Protein AF-A0A8S2VNY9-F1 (afdb_monomer)

Structure (mmCIF, N/CA/C/O backbone):
data_AF-A0A8S2VNY9-F1
#
_entry.id   AF-A0A8S2VNY9-F1
#
loop_
_atom_site.group_PDB
_atom_site.id
_atom_site.type_symbol
_atom_site.label_atom_id
_atom_site.label_alt_id
_atom_site.label_comp_id
_atom_site.label_asym_id
_atom_site.label_entity_id
_atom_site.label_seq_id
_atom_site.pdbx_PDB_ins_code
_atom_site.Cartn_x
_atom_site.Cartn_y
_atom_site.Cartn_z
_atom_site.occupancy
_atom_site.B_iso_or_equiv
_atom_site.auth_seq_id
_atom_site.auth_comp_id
_atom_site.auth_asym_id
_atom_site.auth_atom_id
_atom_site.pdbx_PDB_model_num
ATOM 1 N N . PRO A 1 1 ? -8.622 -0.638 -1.109 1.00 64.44 1 PRO A N 1
ATOM 2 C CA . PRO A 1 1 ? -8.335 -1.611 -2.197 1.00 64.44 1 PRO A CA 1
ATOM 3 C C . PRO A 1 1 ? -8.767 -3.043 -1.826 1.00 64.44 1 PRO A C 1
ATOM 5 O O . PRO A 1 1 ? -8.797 -3.365 -0.637 1.00 64.44 1 PRO A O 1
ATOM 8 N N . GLU A 1 2 ? -9.100 -3.885 -2.811 1.00 77.38 2 GLU A N 1
ATOM 9 C CA . GLU A 1 2 ? -9.339 -5.332 -2.634 1.00 77.38 2 GLU A CA 1
ATOM 10 C C . GLU A 1 2 ? -8.018 -6.109 -2.469 1.00 77.38 2 GLU A C 1
ATOM 12 O O . GLU A 1 2 ? -6.953 -5.607 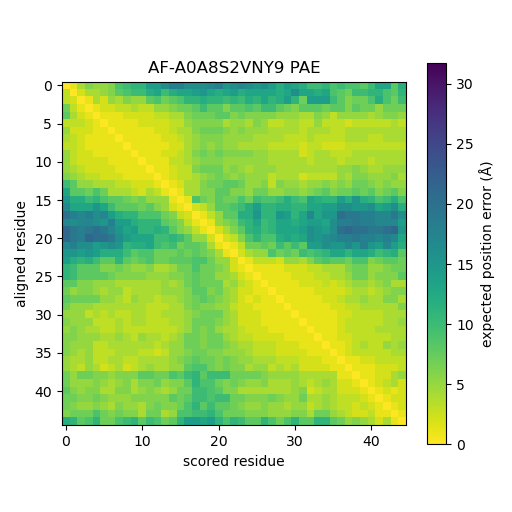-2.830 1.00 77.38 2 GLU A O 1
ATOM 17 N N . GLY A 1 3 ? -8.069 -7.322 -1.906 1.00 74.88 3 GLY A N 1
ATOM 18 C CA . GLY A 1 3 ? -6.896 -8.049 -1.389 1.00 74.88 3 GLY A CA 1
ATOM 19 C C . GLY A 1 3 ? -5.718 -8.198 -2.363 1.00 74.88 3 GLY A C 1
ATOM 20 O O . GLY A 1 3 ? -4.579 -7.953 -1.975 1.00 74.88 3 GLY A O 1
ATOM 21 N N . ARG A 1 4 ? -5.976 -8.509 -3.642 1.00 82.88 4 ARG A N 1
ATOM 22 C CA . ARG A 1 4 ? -4.918 -8.643 -4.665 1.00 82.88 4 ARG A CA 1
ATOM 23 C C . ARG A 1 4 ? -4.193 -7.319 -4.932 1.00 82.88 4 ARG A C 1
ATOM 25 O O . ARG A 1 4 ? -2.972 -7.289 -4.998 1.00 82.88 4 ARG A O 1
ATOM 32 N N . ILE A 1 5 ? -4.939 -6.215 -4.986 1.00 83.69 5 ILE A N 1
ATOM 33 C CA . ILE A 1 5 ? -4.387 -4.875 -5.227 1.00 83.69 5 ILE A CA 1
ATOM 34 C C . ILE A 1 5 ? -3.491 -4.440 -4.057 1.00 83.69 5 ILE A C 1
ATOM 36 O O . ILE A 1 5 ? -2.480 -3.778 -4.269 1.00 83.69 5 ILE A O 1
ATOM 40 N N . ARG A 1 6 ? -3.821 -4.830 -2.816 1.00 85.62 6 ARG A N 1
ATOM 41 C CA . ARG A 1 6 ? -2.976 -4.541 -1.640 1.00 85.62 6 ARG A CA 1
ATOM 42 C C . ARG A 1 6 ? -1.622 -5.240 -1.738 1.00 85.62 6 ARG A C 1
ATOM 44 O O . ARG A 1 6 ? -0.602 -4.596 -1.51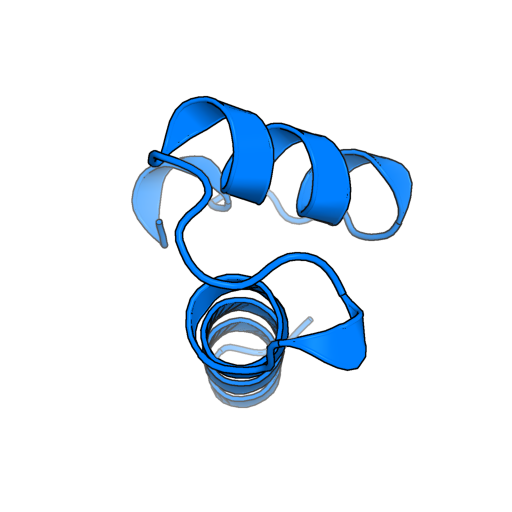6 1.00 85.62 6 ARG A O 1
ATOM 51 N N . ALA A 1 7 ? -1.620 -6.521 -2.113 1.00 83.06 7 ALA A N 1
ATOM 52 C CA . ALA A 1 7 ? -0.398 -7.304 -2.281 1.00 83.06 7 ALA A CA 1
ATOM 53 C C . ALA A 1 7 ? 0.515 -6.716 -3.369 1.00 83.06 7 ALA A C 1
ATOM 55 O O . ALA A 1 7 ? 1.721 -6.595 -3.159 1.00 83.06 7 ALA A O 1
ATOM 56 N N . ASP A 1 8 ? -0.060 -6.272 -4.489 1.00 85.19 8 ASP A N 1
ATOM 57 C CA . ASP A 1 8 ? 0.707 -5.642 -5.567 1.00 85.19 8 ASP A CA 1
ATOM 58 C C . ASP A 1 8 ? 1.310 -4.296 -5.131 1.00 85.19 8 ASP A C 1
ATOM 60 O O . ASP A 1 8 ? 2.484 -4.031 -5.398 1.00 85.19 8 ASP A O 1
ATOM 64 N N . ILE A 1 9 ? 0.556 -3.467 -4.395 1.00 83.81 9 ILE A N 1
ATOM 65 C CA . ILE A 1 9 ? 1.066 -2.206 -3.827 1.00 83.81 9 ILE A CA 1
ATOM 66 C C . ILE A 1 9 ? 2.239 -2.479 -2.876 1.00 83.81 9 ILE A C 1
ATOM 68 O O . ILE A 1 9 ? 3.274 -1.820 -2.980 1.00 83.81 9 ILE A O 1
ATOM 72 N N . LEU A 1 10 ? 2.108 -3.460 -1.980 1.00 79.12 10 LEU A N 1
ATOM 73 C CA . LEU A 1 10 ? 3.168 -3.836 -1.039 1.00 79.12 10 LEU A CA 1
ATOM 74 C C . LEU A 1 10 ? 4.431 -4.291 -1.772 1.00 79.12 10 LEU A C 1
ATOM 76 O O . LEU A 1 10 ? 5.522 -3.787 -1.502 1.00 79.12 10 LEU A O 1
ATOM 80 N N . LYS A 1 11 ? 4.267 -5.179 -2.756 1.00 80.38 11 LYS A N 1
ATOM 81 C CA . LYS A 1 11 ? 5.366 -5.706 -3.563 1.00 80.38 11 LYS A CA 1
ATOM 82 C C . LYS A 1 11 ? 6.103 -4.602 -4.317 1.00 80.38 11 LYS A C 1
ATOM 84 O O . LYS A 1 11 ? 7.326 -4.555 -4.291 1.00 80.38 11 LYS A O 1
ATOM 89 N N . ILE A 1 12 ? 5.385 -3.667 -4.938 1.00 82.25 12 ILE A N 1
ATOM 90 C CA . ILE A 1 12 ? 6.002 -2.554 -5.677 1.00 82.25 12 ILE A CA 1
ATOM 91 C C . ILE A 1 12 ? 6.854 -1.679 -4.749 1.00 82.25 12 ILE A C 1
ATOM 93 O O . ILE A 1 12 ? 7.963 -1.294 -5.122 1.00 82.25 12 ILE A O 1
ATOM 97 N N . TYR A 1 13 ? 6.359 -1.361 -3.552 1.00 74.44 13 TYR A N 1
ATOM 98 C CA . TYR A 1 13 ? 7.061 -0.474 -2.618 1.00 74.44 13 TYR A CA 1
ATOM 99 C C . TYR A 1 13 ? 8.222 -1.151 -1.881 1.00 74.44 13 TYR A C 1
ATOM 101 O O . TYR A 1 13 ? 9.154 -0.456 -1.480 1.00 74.44 13 TYR A O 1
ATOM 109 N N . HIS A 1 14 ? 8.188 -2.476 -1.732 1.00 71.62 14 HIS A N 1
ATOM 110 C CA . HIS A 1 14 ? 9.270 -3.251 -1.132 1.00 71.62 14 HIS A CA 1
ATOM 111 C C . HIS A 1 14 ? 10.356 -3.644 -2.153 1.00 71.62 14 HIS A C 1
ATOM 113 O O . HIS A 1 14 ? 11.544 -3.457 -1.885 1.00 71.62 14 HIS A O 1
ATOM 119 N N . ASP A 1 15 ? 9.960 -4.126 -3.337 1.00 71.25 15 ASP A N 1
ATOM 120 C CA . ASP A 1 15 ? 10.864 -4.784 -4.295 1.00 71.25 15 ASP A CA 1
ATOM 121 C C . ASP A 1 15 ? 11.381 -3.858 -5.407 1.00 71.25 15 ASP A C 1
ATOM 123 O O . ASP A 1 15 ? 12.331 -4.217 -6.102 1.00 71.25 15 ASP A O 1
ATOM 127 N N . THR A 1 16 ? 10.788 -2.673 -5.618 1.00 66.50 16 THR A N 1
ATOM 128 C CA . THR A 1 16 ? 11.162 -1.814 -6.759 1.00 66.50 16 THR A CA 1
ATOM 129 C C . THR A 1 16 ? 12.140 -0.705 -6.351 1.00 66.50 16 THR A C 1
ATOM 131 O O . THR A 1 16 ? 11.764 0.200 -5.597 1.00 66.50 16 THR A O 1
ATOM 134 N N . PRO A 1 17 ? 13.377 -0.681 -6.891 1.00 60.06 17 PRO A N 1
ATOM 135 C CA . PRO A 1 17 ? 14.382 0.331 -6.548 1.00 60.06 17 PRO A CA 1
ATOM 136 C C . PRO A 1 17 ? 13.909 1.771 -6.780 1.00 60.06 17 PRO A C 1
ATOM 138 O O . PRO A 1 17 ? 14.215 2.654 -5.983 1.00 60.06 17 PRO A O 1
ATOM 141 N N . GLY A 1 18 ? 13.086 1.997 -7.812 1.00 57.22 18 GLY A N 1
ATOM 142 C CA . GLY A 1 18 ? 12.594 3.322 -8.209 1.00 57.22 18 GLY A CA 1
ATOM 143 C C . GLY A 1 18 ? 11.705 4.041 -7.183 1.00 57.22 18 GLY A C 1
ATOM 144 O O . GLY A 1 18 ? 11.631 5.265 -7.215 1.00 57.22 18 GLY A O 1
ATOM 145 N N . ASN A 1 19 ? 11.083 3.317 -6.241 1.00 57.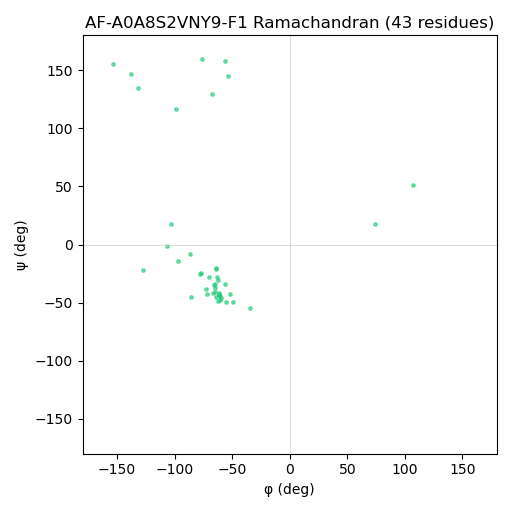31 19 ASN A N 1
ATOM 146 C CA . ASN A 1 19 ? 10.293 3.907 -5.147 1.00 57.31 19 ASN A CA 1
ATOM 147 C C . ASN A 1 19 ? 10.996 3.826 -3.774 1.00 57.31 19 ASN A C 1
ATOM 149 O O . ASN A 1 19 ? 10.490 4.382 -2.785 1.00 57.31 19 ASN A O 1
ATOM 153 N N . GLY A 1 20 ? 12.192 3.222 -3.734 1.00 54.56 20 GLY A N 1
ATOM 154 C CA . GLY A 1 20 ? 13.027 3.047 -2.547 1.00 54.56 20 GLY A CA 1
ATOM 155 C C . GLY A 1 20 ? 13.082 1.618 -2.000 1.00 54.56 20 GLY A C 1
ATOM 156 O O . GLY A 1 20 ? 12.868 1.425 -0.806 1.00 54.56 20 GLY A O 1
ATOM 157 N N . ALA A 1 21 ? 13.370 0.624 -2.848 1.00 56.66 21 ALA A N 1
ATOM 158 C CA . ALA A 1 21 ? 13.607 -0.747 -2.383 1.00 56.66 21 ALA A CA 1
ATOM 159 C C . ALA A 1 21 ? 14.698 -0.807 -1.298 1.00 56.66 21 ALA A C 1
ATOM 161 O O . ALA A 1 21 ? 15.673 -0.054 -1.340 1.00 56.66 21 ALA A O 1
ATOM 162 N N . HIS A 1 22 ? 14.511 -1.728 -0.346 1.00 62.19 22 HIS A N 1
ATOM 163 C CA . HIS A 1 22 ? 15.275 -1.908 0.903 1.00 62.19 22 HIS A CA 1
ATOM 164 C C . HIS A 1 22 ? 15.027 -0.887 2.021 1.00 62.19 22 HIS A C 1
ATOM 166 O O . HIS A 1 22 ? 15.799 -0.806 2.980 1.00 62.19 22 HIS A O 1
ATOM 172 N N . PHE A 1 23 ? 13.926 -0.139 1.981 1.00 64.50 23 PHE A N 1
ATOM 173 C CA . PHE A 1 23 ? 13.432 0.466 3.210 1.00 64.50 23 PHE A CA 1
ATOM 174 C C . PHE A 1 23 ? 12.935 -0.617 4.174 1.00 64.50 23 PHE A C 1
ATOM 176 O O . PHE A 1 23 ? 12.136 -1.477 3.811 1.00 64.50 23 PHE A O 1
ATOM 183 N N . GLY A 1 24 ? 13.408 -0.565 5.423 1.00 66.12 24 GLY A N 1
ATOM 184 C CA . GLY A 1 24 ? 12.846 -1.381 6.497 1.00 66.12 24 GLY A CA 1
ATOM 185 C C . GLY A 1 24 ? 11.342 -1.128 6.651 1.00 66.12 24 GLY A C 1
ATOM 186 O O . GLY A 1 24 ? 10.842 -0.071 6.249 1.00 66.12 24 GLY A O 1
ATOM 187 N N . ARG A 1 25 ? 10.646 -2.099 7.255 1.00 72.38 25 ARG A N 1
ATOM 188 C CA . ARG A 1 25 ? 9.182 -2.166 7.413 1.00 72.38 25 A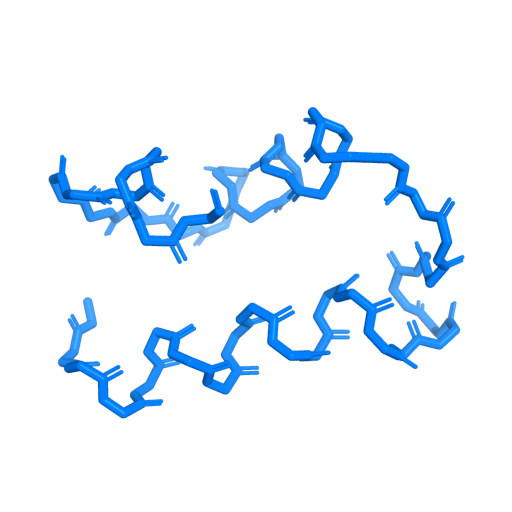RG A CA 1
ATOM 189 C C . ARG A 1 25 ? 8.518 -0.798 7.604 1.00 72.38 25 ARG A C 1
ATOM 191 O O . ARG A 1 25 ? 7.680 -0.408 6.803 1.00 72.38 25 ARG A O 1
ATOM 198 N N . ASP A 1 26 ? 8.967 -0.021 8.586 1.00 76.38 26 ASP A N 1
ATOM 199 C CA . ASP A 1 26 ? 8.336 1.246 8.975 1.00 76.38 26 ASP A CA 1
ATOM 200 C C . ASP A 1 26 ? 8.388 2.334 7.892 1.00 76.38 26 ASP A C 1
ATOM 202 O O . ASP A 1 26 ? 7.432 3.092 7.709 1.00 76.38 26 ASP A O 1
ATOM 206 N N . LYS A 1 27 ? 9.490 2.418 7.134 1.00 76.56 27 LYS A N 1
ATOM 207 C CA . LYS A 1 27 ? 9.612 3.394 6.038 1.00 76.56 27 LYS A CA 1
ATOM 208 C C . LYS A 1 27 ? 8.739 3.001 4.847 1.00 76.56 27 LYS A C 1
ATOM 210 O O . LYS A 1 27 ? 8.137 3.885 4.235 1.00 76.56 27 LYS A O 1
ATOM 215 N N . THR A 1 28 ? 8.648 1.706 4.551 1.00 78.44 28 THR A N 1
ATOM 216 C CA . THR A 1 28 ? 7.749 1.163 3.524 1.00 78.44 28 THR A CA 1
ATOM 217 C C . THR A 1 28 ? 6.296 1.441 3.900 1.00 78.44 28 THR A C 1
ATOM 219 O O . THR A 1 28 ? 5.566 2.040 3.110 1.00 78.44 28 THR A O 1
ATOM 222 N N . THR A 1 29 ? 5.907 1.145 5.143 1.00 76.38 29 THR A N 1
ATOM 223 C CA . THR A 1 29 ? 4.571 1.438 5.683 1.00 76.38 29 THR A CA 1
ATOM 224 C C . THR A 1 29 ? 4.211 2.911 5.548 1.00 76.38 29 THR A C 1
ATOM 226 O O . THR A 1 29 ? 3.152 3.237 5.011 1.00 76.38 29 THR A O 1
ATOM 229 N N . ARG A 1 30 ? 5.104 3.814 5.971 1.00 82.75 30 ARG A N 1
ATOM 230 C CA . ARG A 1 30 ? 4.845 5.259 5.934 1.00 82.75 30 ARG A CA 1
ATOM 231 C C . ARG A 1 30 ? 4.623 5.770 4.510 1.00 82.75 30 ARG A C 1
ATOM 233 O O . ARG A 1 30 ? 3.667 6.498 4.270 1.00 82.75 30 ARG A O 1
ATOM 240 N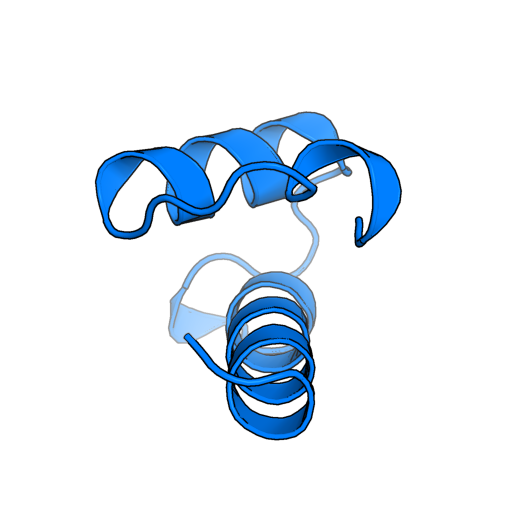 N . LYS A 1 31 ? 5.441 5.333 3.548 1.00 81.88 31 LYS A N 1
ATOM 241 C CA . LYS A 1 31 ? 5.284 5.722 2.136 1.00 81.88 31 LYS A CA 1
ATOM 242 C C . LYS A 1 31 ? 3.988 5.217 1.503 1.00 81.88 31 LYS A C 1
ATOM 244 O O . LYS A 1 31 ? 3.433 5.889 0.635 1.00 81.88 31 LYS A O 1
ATOM 249 N N . ILE A 1 32 ? 3.521 4.034 1.898 1.00 84.19 32 ILE A N 1
ATOM 250 C CA . ILE A 1 32 ? 2.244 3.502 1.411 1.00 84.19 32 ILE A CA 1
ATOM 251 C C . ILE A 1 32 ? 1.087 4.294 2.035 1.00 84.19 32 ILE A C 1
ATOM 253 O O . ILE A 1 32 ? 0.175 4.687 1.312 1.00 84.19 32 ILE A O 1
ATOM 257 N N . GLN A 1 33 ? 1.155 4.601 3.335 1.00 85.50 33 GLN A N 1
ATOM 258 C CA . GLN A 1 33 ? 0.146 5.395 4.055 1.00 85.50 33 GLN A CA 1
ATOM 259 C C . GLN A 1 33 ? 0.015 6.838 3.552 1.00 85.50 33 GLN A C 1
ATOM 261 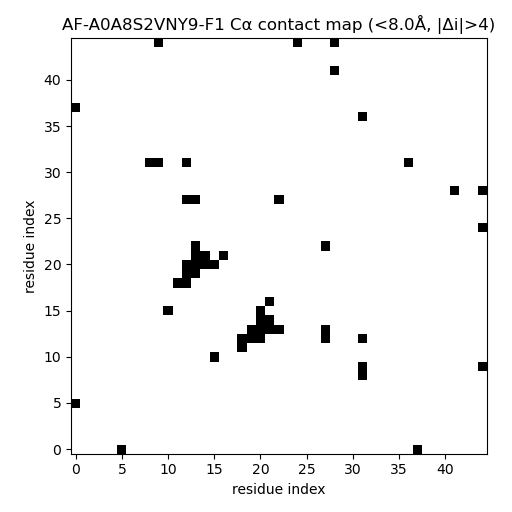O O . GLN A 1 33 ? -1.066 7.412 3.625 1.00 85.50 33 GLN A O 1
ATOM 266 N N . GLU A 1 34 ? 1.078 7.419 2.993 1.00 86.69 34 GLU A N 1
ATOM 267 C CA . GLU A 1 34 ? 1.028 8.745 2.359 1.00 86.69 34 GLU A CA 1
ATOM 268 C C . GLU A 1 34 ? 0.123 8.788 1.111 1.00 86.69 34 GLU A C 1
ATOM 270 O O . GLU A 1 34 ? -0.283 9.869 0.688 1.00 86.69 34 GLU A O 1
ATOM 275 N N . ARG A 1 35 ? -0.182 7.638 0.491 1.00 84.94 35 ARG A N 1
ATOM 276 C CA . ARG A 1 35 ? -0.904 7.564 -0.797 1.00 84.94 35 ARG A CA 1
ATOM 277 C C .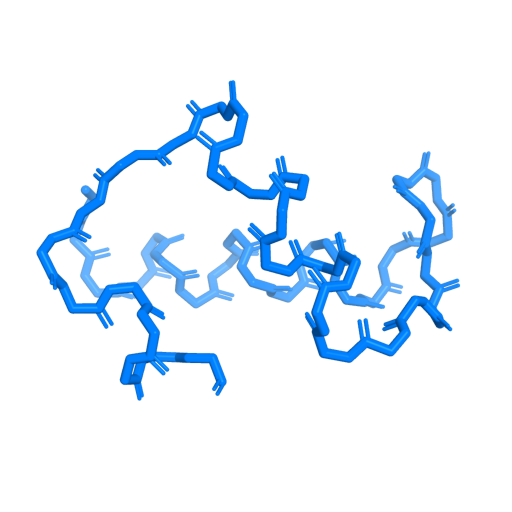 ARG A 1 35 ? -2.129 6.659 -0.788 1.00 84.94 35 ARG A C 1
ATOM 279 O O . ARG A 1 35 ? -3.005 6.816 -1.634 1.00 84.94 35 ARG A O 1
ATOM 286 N N . TYR A 1 36 ? -2.194 5.712 0.139 1.00 84.12 36 TYR A N 1
ATOM 287 C CA . TYR A 1 36 ? -3.247 4.712 0.212 1.00 84.12 36 TYR A CA 1
ATOM 288 C C . TYR A 1 36 ? -3.694 4.511 1.655 1.00 84.12 36 TYR A C 1
ATOM 290 O O . TYR A 1 36 ? -2.893 4.563 2.583 1.00 84.12 36 TYR A O 1
ATOM 298 N N . TYR A 1 37 ? -4.978 4.211 1.827 1.00 82.56 37 TYR A N 1
ATOM 299 C CA . TYR A 1 37 ? -5.558 3.871 3.119 1.00 82.56 37 TYR A CA 1
ATOM 300 C C . TYR A 1 37 ? -6.411 2.604 3.010 1.00 82.56 37 TYR A C 1
ATOM 302 O O . TYR A 1 37 ? -7.216 2.459 2.083 1.00 82.56 37 TYR A O 1
ATOM 310 N N . TRP A 1 38 ? -6.244 1.687 3.965 1.00 86.88 38 TRP A N 1
ATOM 311 C CA . TRP A 1 38 ? -7.218 0.638 4.264 1.00 86.88 38 TRP A CA 1
ATOM 312 C C . TRP A 1 38 ? -7.119 0.162 5.729 1.00 86.88 38 TRP A C 1
ATOM 314 O O . TRP A 1 38 ? -6.056 0.278 6.340 1.00 86.88 38 TRP A O 1
ATOM 324 N N . PRO A 1 39 ? -8.200 -0.396 6.314 1.00 82.25 39 PRO A N 1
ATOM 325 C CA . PRO A 1 39 ? -8.269 -0.652 7.760 1.00 82.25 39 PRO A CA 1
ATOM 326 C C . PRO A 1 39 ? -7.232 -1.647 8.302 1.00 82.25 39 PRO A C 1
ATOM 328 O O . PRO A 1 39 ? -6.807 -1.529 9.444 1.00 82.25 39 PRO A O 1
ATOM 331 N N . THR A 1 40 ? -6.806 -2.617 7.491 1.00 84.75 40 THR A N 1
ATOM 332 C CA . THR A 1 40 ? -5.889 -3.697 7.901 1.00 84.75 40 THR A CA 1
ATOM 333 C C . THR A 1 40 ? -4.450 -3.493 7.422 1.00 84.75 40 THR A C 1
ATOM 335 O O . THR A 1 40 ? -3.672 -4.436 7.431 1.00 84.75 40 THR A O 1
ATOM 338 N N . MET A 1 41 ? -4.063 -2.270 7.032 1.00 80.19 41 MET A N 1
ATOM 339 C CA . MET A 1 41 ? -2.730 -1.977 6.474 1.00 80.19 41 MET A CA 1
ATOM 340 C C . MET A 1 41 ? -1.571 -2.535 7.294 1.00 80.19 41 MET A C 1
ATOM 342 O O . MET A 1 41 ? -0.703 -3.184 6.736 1.00 80.19 41 MET A O 1
ATOM 346 N N . ILE A 1 42 ? -1.557 -2.302 8.608 1.0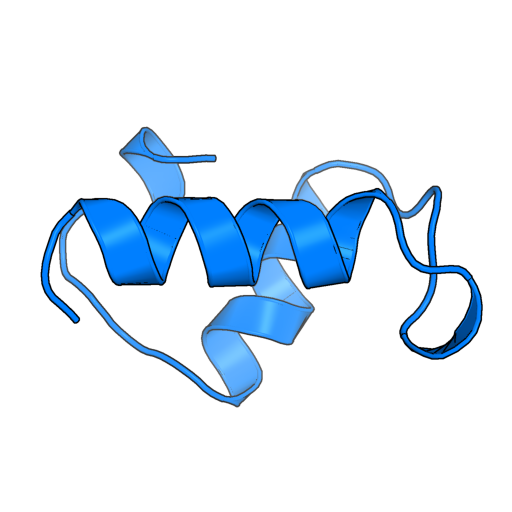0 76.81 42 ILE A N 1
ATOM 347 C CA . ILE A 1 42 ? -0.450 -2.739 9.476 1.00 76.81 42 ILE A CA 1
ATOM 348 C C . ILE A 1 42 ? -0.423 -4.266 9.643 1.00 76.81 42 ILE A C 1
ATOM 350 O O . ILE A 1 42 ? 0.642 -4.835 9.859 1.00 76.81 42 ILE A O 1
ATOM 354 N N . ALA A 1 43 ? -1.580 -4.923 9.541 1.00 80.06 43 ALA A N 1
ATOM 355 C CA . ALA A 1 43 ? -1.681 -6.378 9.603 1.00 80.06 43 ALA A CA 1
ATOM 356 C C . ALA A 1 43 ? -1.271 -7.049 8.279 1.00 80.06 43 ALA A C 1
ATOM 358 O O . ALA A 1 43 ? -0.837 -8.196 8.300 1.00 80.06 43 ALA A O 1
ATOM 359 N N . ASP A 1 44 ? -1.391 -6.332 7.156 1.00 72.69 44 ASP A N 1
ATOM 360 C CA . ASP A 1 44 ? -1.053 -6.817 5.814 1.00 72.69 44 ASP A CA 1
ATOM 361 C C . ASP A 1 44 ? 0.444 -6.606 5.453 1.00 72.69 44 ASP A C 1
ATOM 363 O O . ASP A 1 44 ? 0.872 -7.089 4.405 1.00 72.69 44 ASP A O 1
ATOM 367 N N . ILE A 1 45 ? 1.221 -5.878 6.282 1.00 69.00 45 ILE A N 1
ATOM 368 C CA . ILE A 1 45 ? 2.656 -5.540 6.089 1.00 69.00 45 ILE A CA 1
ATOM 369 C C . ILE A 1 45 ? 3.595 -6.438 6.896 1.00 69.00 45 ILE A C 1
ATOM 371 O O . ILE A 1 45 ? 3.553 -6.367 8.156 1.00 69.00 45 ILE A O 1
#

Sequence (45 aa):
PEGRIRADILKIYHDTPGNGAHFGRDKTTRKIQERYYWPTMIADI

Solvent-accessible surface area (backbone atoms only — not comparable to full-atom values): 2815 Å² total; per-residue (Å²): 117,57,76,70,58,50,53,52,54,52,46,49,44,48,71,30,65,93,76,43,39,80,51,58,70,70,59,40,51,50,61,45,57,76,78,49,78,59,98,56,52,78,81,76,102

Foldseek 3Di:
DDDVVLVVLLCCLAPPVVNPHPDPPVVSLVVCVVPDDDDCSVVSD

Radius of gyration: 9.71 Å; Cα contacts (8 Å, |Δi|>4): 26; chains: 1; bounding box: 25×17×18 Å

Secondary structure (DSSP, 8-state):
--HHHHHHHHHHHHH-GGGTTT--HHHHHHHHHTT---TTHHHH-

pLDDT: mean 75.79, std 9.23, 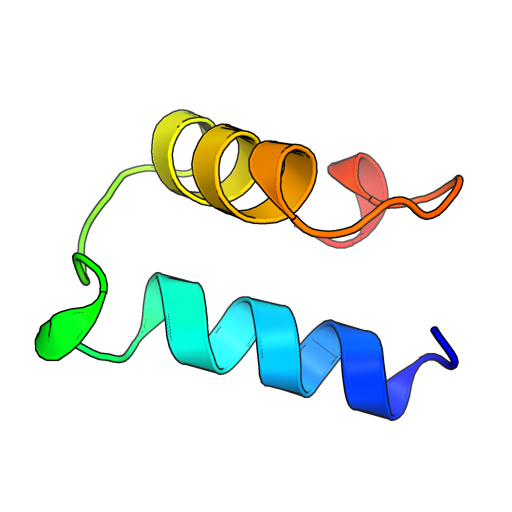range [54.56, 86.88]

InterPro domains:
  IPR041588 Integrase zinc-binding domain [PF17921] (4-45)

Mean predicted aligned error: 6.03 Å

Organism: NCBI:txid392030